Protein AF-A0A3P6RWG6-F1 (afdb_monomer_lite)

Organism: Cylicostephanus goldi (NCBI:txid71465)

Foldseek 3Di:
DPPVVVCLVCLVVVLVVLLVQLVDPDDLVSLLVSLVVLLVSCVVCVVCCQPPVLVSLLSLLLSLLQQLQDPDPSSVLSSLVSLLSNLVSCVVVPNPSVSSVVSNVVSVVVNVVCCVVVVPDRNVVSSCCSCVVRVSD

InterPro domains:
  IPR026791 Dedicator of cytokinesis [PTHR23317] (11-133)

Radius of gyration: 14.72 Å; chains: 1; bounding box: 43×28×37 Å

Structure (mmCIF, N/CA/C/O backbone):
data_AF-A0A3P6RWG6-F1
#
_entry.id   AF-A0A3P6RWG6-F1
#
loop_
_atom_site.group_PDB
_atom_site.id
_atom_site.type_symbol
_atom_site.label_atom_id
_atom_site.label_alt_id
_atom_site.label_comp_id
_atom_site.label_asym_id
_atom_site.label_entity_id
_atom_site.label_seq_id
_atom_site.pdbx_PDB_ins_code
_atom_site.Cartn_x
_atom_site.Cartn_y
_atom_site.Cartn_z
_atom_site.occupancy
_atom_site.B_iso_or_equiv
_atom_site.auth_seq_id
_atom_site.auth_comp_id
_atom_site.auth_asym_id
_atom_site.auth_atom_id
_atom_site.pdbx_PDB_model_num
ATOM 1 N N . MET A 1 1 ? -21.985 -9.972 22.369 1.00 43.78 1 MET A N 1
ATOM 2 C CA . MET A 1 1 ? -21.681 -10.796 21.178 1.00 43.78 1 MET A CA 1
ATOM 3 C C . MET A 1 1 ? -20.203 -11.173 21.248 1.00 43.78 1 MET A C 1
ATOM 5 O O . MET A 1 1 ? -19.394 -10.325 20.924 1.00 43.78 1 MET A O 1
ATOM 9 N N . PRO A 1 2 ? -19.822 -12.375 21.715 1.00 48.56 2 PRO A N 1
ATOM 10 C CA . PRO A 1 2 ? -18.417 -12.737 21.974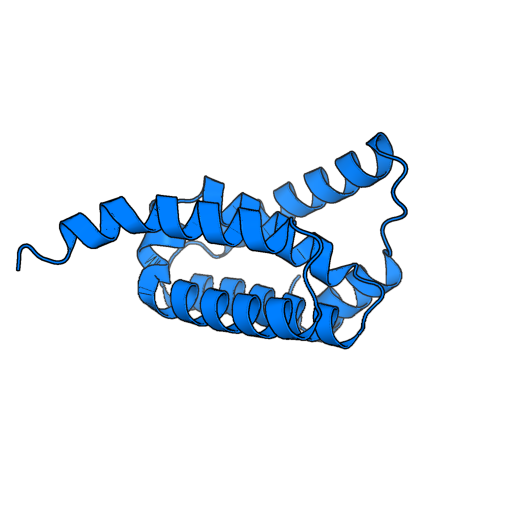 1.00 48.56 2 PRO A CA 1
ATOM 11 C C . PRO A 1 2 ? -17.598 -13.098 20.711 1.00 48.56 2 PRO A C 1
ATOM 13 O O . PRO A 1 2 ? -16.478 -13.580 20.808 1.00 48.56 2 PRO A O 1
ATOM 16 N N . GLY A 1 3 ? -18.143 -12.887 19.506 1.00 52.62 3 GLY A N 1
ATOM 17 C CA . GLY A 1 3 ? -17.461 -13.200 18.241 1.00 52.62 3 GLY A CA 1
ATOM 18 C C . GLY A 1 3 ? -16.522 -12.103 17.719 1.00 52.62 3 GLY A C 1
ATOM 19 O O . GLY A 1 3 ? -15.689 -12.378 16.860 1.00 52.62 3 GLY A O 1
ATOM 20 N N . SER A 1 4 ? -16.640 -10.869 18.218 1.00 55.22 4 SER A N 1
ATOM 21 C CA . SER A 1 4 ? -15.837 -9.716 17.780 1.00 55.22 4 SER A CA 1
ATOM 22 C C . SER A 1 4 ? -14.395 -9.748 18.299 1.00 55.22 4 SER A C 1
ATOM 24 O O . SER A 1 4 ? -13.482 -9.310 17.600 1.00 55.22 4 SER A O 1
ATOM 26 N N . ASP A 1 5 ? -14.168 -10.339 19.472 1.00 56.50 5 ASP A N 1
ATOM 27 C CA . ASP A 1 5 ? -12.883 -10.242 20.178 1.00 56.50 5 ASP A CA 1
ATOM 28 C C . ASP A 1 5 ? -11.822 -11.175 19.570 1.00 56.50 5 ASP A C 1
ATOM 30 O O . ASP A 1 5 ? -10.653 -10.815 19.429 1.00 56.50 5 ASP A O 1
ATOM 34 N N . HIS A 1 6 ? -12.238 -12.354 19.096 1.00 63.16 6 HIS A N 1
ATOM 35 C CA . HIS A 1 6 ? -11.352 -13.283 18.385 1.00 63.16 6 HIS A CA 1
ATOM 36 C C . HIS A 1 6 ? -10.897 -12.739 17.027 1.00 63.16 6 HIS A C 1
ATOM 38 O O . HIS A 1 6 ? -9.772 -12.993 16.596 1.00 63.16 6 HIS A O 1
ATOM 44 N N . LEU A 1 7 ? -11.762 -11.977 16.354 1.00 64.94 7 LEU A N 1
ATOM 45 C CA . LEU A 1 7 ? -11.453 -11.378 15.061 1.00 64.94 7 LEU A CA 1
ATOM 46 C C . LEU A 1 7 ? -10.434 -10.242 15.207 1.00 64.94 7 LEU A C 1
ATOM 48 O O . LEU A 1 7 ? -9.514 -10.155 14.396 1.00 64.94 7 LEU A O 1
ATOM 52 N N . HIS A 1 8 ? -10.541 -9.449 16.278 1.00 67.75 8 HIS A N 1
ATOM 53 C CA . HIS A 1 8 ? -9.530 -8.458 16.655 1.00 67.75 8 HIS A CA 1
ATOM 54 C C . HIS A 1 8 ? -8.159 -9.094 16.905 1.00 67.75 8 HIS A C 1
ATOM 56 O O . HIS A 1 8 ? -7.154 -8.553 16.462 1.00 67.75 8 HIS A O 1
ATOM 62 N N . PHE A 1 9 ? -8.104 -10.266 17.543 1.00 73.31 9 PHE A N 1
ATOM 63 C CA . PHE A 1 9 ? -6.837 -10.963 17.789 1.00 73.31 9 PHE A CA 1
ATOM 64 C C . PHE A 1 9 ? -6.229 -11.593 16.522 1.00 73.31 9 PHE A C 1
ATOM 66 O O . PHE A 1 9 ? -5.010 -11.678 16.378 1.00 73.31 9 PHE A O 1
ATOM 73 N N . ALA A 1 10 ? -7.067 -12.039 15.581 1.00 80.75 10 ALA A N 1
ATOM 74 C CA . ALA A 1 10 ? -6.610 -12.651 14.335 1.00 80.75 10 ALA A CA 1
ATOM 75 C C . ALA A 1 10 ? -6.179 -11.622 13.275 1.00 80.75 10 ALA A C 1
ATOM 77 O O . ALA A 1 10 ? -5.318 -11.920 12.444 1.00 80.75 10 ALA A O 1
ATOM 78 N N . LEU A 1 11 ? -6.748 -10.413 13.297 1.00 82.44 11 LEU A N 1
ATOM 79 C CA . LEU A 1 11 ? -6.512 -9.382 12.284 1.00 82.44 11 LEU A CA 1
ATOM 80 C C . LEU A 1 11 ? -5.022 -9.018 12.100 1.00 82.44 11 LEU A C 1
ATOM 82 O O . LEU A 1 11 ? -4.580 -9.000 10.950 1.00 82.44 11 LEU A O 1
ATOM 86 N N . PRO A 1 12 ? -4.205 -8.823 13.154 1.00 81.88 12 PRO A N 1
ATOM 87 C CA . PRO A 1 12 ? -2.784 -8.500 13.001 1.00 81.88 12 PRO A CA 1
ATOM 88 C C . PRO A 1 12 ? -1.987 -9.639 12.358 1.00 81.88 12 PRO A C 1
ATOM 90 O O . PRO A 1 12 ? -1.026 -9.404 11.624 1.00 81.88 12 PRO A O 1
ATOM 93 N N . MET A 1 13 ? -2.380 -10.895 12.602 1.00 86.75 13 MET A N 1
ATOM 94 C CA . MET A 1 13 ? -1.775 -12.049 11.930 1.00 86.75 13 MET A CA 1
ATOM 95 C C . MET A 1 13 ? -2.147 -12.076 10.447 1.00 86.75 13 MET A C 1
ATOM 97 O O . MET A 1 13 ? -1.275 -12.262 9.602 1.00 86.75 13 MET A O 1
ATOM 101 N N . VAL A 1 14 ? -3.418 -11.827 10.117 1.00 88.94 14 VAL A N 1
ATOM 102 C CA . VAL A 1 14 ? -3.885 -11.754 8.724 1.00 88.94 14 VAL A CA 1
ATOM 103 C C . VAL A 1 14 ? -3.189 -10.618 7.971 1.00 88.94 14 VAL A C 1
ATOM 105 O O . VAL A 1 14 ? -2.735 -10.823 6.846 1.00 88.94 14 VAL A O 1
ATOM 108 N N . LEU A 1 15 ? -3.042 -9.445 8.596 1.00 86.06 15 LEU A N 1
ATOM 109 C CA . LEU A 1 15 ? -2.308 -8.308 8.037 1.00 86.06 15 LEU A CA 1
ATOM 110 C C . LEU A 1 15 ? -0.845 -8.666 7.763 1.00 86.06 15 LEU A C 1
ATOM 112 O O . LEU A 1 15 ? -0.373 -8.433 6.652 1.00 86.06 15 LEU A O 1
ATOM 116 N N . ARG A 1 16 ? -0.151 -9.304 8.714 1.00 87.56 16 ARG A N 1
ATOM 117 C CA . ARG A 1 16 ? 1.237 -9.757 8.523 1.00 87.56 16 ARG A CA 1
ATOM 118 C C . ARG A 1 16 ? 1.378 -10.769 7.389 1.00 87.56 16 ARG A C 1
ATOM 120 O O . ARG A 1 16 ? 2.272 -10.630 6.558 1.00 87.56 16 ARG A O 1
ATOM 127 N N . VAL A 1 17 ? 0.479 -11.750 7.300 1.00 90.62 17 VAL A N 1
ATOM 128 C CA . VAL A 1 17 ? 0.470 -12.712 6.183 1.00 90.62 17 VAL A CA 1
ATOM 129 C C . VAL A 1 17 ? 0.239 -11.989 4.858 1.00 90.62 17 VAL A C 1
ATOM 131 O O . VAL A 1 17 ? 0.938 -12.249 3.882 1.00 90.62 17 VAL A O 1
ATOM 134 N N . MET A 1 18 ? -0.685 -11.030 4.820 1.00 89.44 18 MET A N 1
ATOM 135 C CA . MET A 1 18 ? -0.927 -10.209 3.637 1.00 89.44 18 MET A CA 1
ATOM 136 C C . MET A 1 18 ? 0.298 -9.377 3.240 1.00 89.44 18 MET A C 1
ATOM 138 O O . MET A 1 18 ? 0.607 -9.295 2.052 1.00 89.44 18 MET A O 1
ATOM 142 N N . MET A 1 19 ? 1.026 -8.809 4.206 1.00 88.62 19 MET A N 1
ATOM 143 C CA . MET A 1 19 ? 2.261 -8.061 3.942 1.00 88.62 19 MET A CA 1
ATOM 144 C C . MET A 1 19 ? 3.350 -8.971 3.392 1.00 88.62 19 MET A C 1
ATOM 146 O O . MET A 1 19 ? 4.020 -8.618 2.420 1.00 88.62 19 MET A O 1
ATOM 150 N N . HIS A 1 20 ? 3.462 -10.180 3.939 1.00 89.06 20 HIS A N 1
ATOM 151 C CA . HIS A 1 20 ? 4.373 -11.188 3.422 1.00 89.06 20 HIS A CA 1
ATOM 152 C C . HIS A 1 20 ? 4.034 -11.560 1.971 1.00 89.06 20 HIS A C 1
ATOM 154 O O . HIS A 1 20 ? 4.916 -11.562 1.116 1.00 89.06 20 HIS A O 1
ATOM 160 N N . MET A 1 21 ? 2.749 -11.767 1.655 1.00 88.19 21 MET A N 1
ATOM 161 C CA . MET A 1 21 ? 2.305 -12.030 0.281 1.00 88.19 21 MET A CA 1
ATOM 162 C C . MET A 1 21 ? 2.661 -10.889 -0.686 1.00 88.19 21 MET A C 1
ATOM 164 O O . MET A 1 21 ? 3.052 -11.173 -1.817 1.00 88.19 21 MET A O 1
ATOM 168 N N . PHE A 1 22 ? 2.573 -9.623 -0.254 1.00 86.19 22 PHE A N 1
ATOM 169 C CA . PHE A 1 22 ? 2.999 -8.464 -1.053 1.00 86.19 22 PHE A CA 1
ATOM 170 C C . PHE A 1 22 ? 4.513 -8.388 -1.278 1.00 86.19 22 PHE A C 1
ATOM 172 O O . PHE A 1 22 ? 4.930 -7.846 -2.304 1.00 86.19 22 PHE A O 1
ATOM 179 N N . ALA A 1 23 ? 5.314 -8.881 -0.331 1.00 84.44 23 ALA A N 1
ATOM 180 C CA . ALA A 1 23 ? 6.772 -8.872 -0.408 1.00 84.44 23 ALA A CA 1
ATOM 181 C C . ALA A 1 23 ? 7.332 -10.010 -1.281 1.00 84.44 23 ALA A C 1
ATOM 183 O O . ALA A 1 23 ? 8.448 -9.908 -1.791 1.00 84.44 23 ALA A O 1
ATOM 184 N N . CYS A 1 24 ? 6.573 -11.092 -1.468 1.00 86.81 24 CYS A N 1
ATOM 185 C CA . CYS A 1 24 ? 6.943 -12.188 -2.359 1.00 86.81 24 CYS A CA 1
ATOM 186 C C . CYS A 1 24 ? 6.887 -11.781 -3.843 1.00 86.81 24 CYS A C 1
ATOM 188 O O . CYS A 1 24 ? 6.088 -10.942 -4.258 1.00 86.81 24 CYS A O 1
ATOM 190 N N . ASN A 1 25 ? 7.681 -12.457 -4.680 1.00 82.75 25 ASN A N 1
ATOM 191 C CA . ASN A 1 25 ? 7.668 -12.261 -6.130 1.00 82.75 25 ASN A CA 1
ATOM 192 C C . ASN A 1 25 ? 6.467 -12.977 -6.782 1.00 82.75 25 ASN A C 1
ATOM 194 O O . ASN A 1 25 ? 6.594 -14.065 -7.340 1.00 82.75 25 ASN A O 1
ATOM 198 N N . GLN A 1 26 ? 5.288 -12.375 -6.643 1.00 86.44 26 GLN A N 1
ATOM 199 C CA . GLN A 1 26 ? 4.003 -12.912 -7.094 1.00 86.44 26 GLN A CA 1
ATOM 200 C C . GLN A 1 26 ? 3.731 -12.643 -8.583 1.00 86.44 26 GLN A C 1
ATOM 202 O O . GLN A 1 26 ? 4.258 -11.698 -9.176 1.00 86.44 26 GLN A O 1
ATOM 207 N N . SER A 1 27 ? 2.849 -13.446 -9.189 1.00 91.56 27 SER A N 1
ATOM 208 C CA . SER A 1 27 ? 2.317 -13.147 -10.524 1.00 91.56 27 SER A CA 1
ATOM 209 C C . SER A 1 27 ? 1.400 -11.917 -10.485 1.00 91.56 27 SER A C 1
ATOM 211 O O . SER A 1 27 ? 0.842 -11.572 -9.443 1.00 91.56 27 SER A O 1
ATOM 213 N N . VAL A 1 28 ? 1.190 -11.262 -11.632 1.00 87.88 28 VAL A N 1
ATOM 214 C CA . VAL A 1 28 ? 0.292 -10.091 -11.718 1.00 87.88 28 VAL A CA 1
ATOM 215 C C . VAL A 1 28 ? -1.135 -10.444 -11.283 1.00 87.88 28 VAL A C 1
ATOM 217 O O . VAL A 1 28 ? -1.751 -9.679 -10.551 1.00 87.88 28 VAL A O 1
ATOM 220 N N . GLN A 1 29 ? -1.625 -11.626 -11.661 1.00 90.00 29 GLN A N 1
ATOM 221 C CA . GLN A 1 29 ? -2.956 -12.119 -11.285 1.00 90.00 29 GLN A CA 1
ATOM 222 C C . GLN A 1 29 ? -3.067 -12.366 -9.774 1.00 90.00 29 GLN A C 1
ATOM 224 O O . GLN A 1 29 ? -4.056 -11.989 -9.150 1.00 90.00 29 GLN A O 1
ATOM 229 N N . ALA A 1 30 ? -2.035 -12.958 -9.162 1.00 89.88 30 ALA A N 1
ATOM 230 C CA . ALA A 1 30 ? -1.999 -13.140 -7.715 1.00 89.88 30 ALA A CA 1
ATOM 231 C C . ALA A 1 30 ? -1.974 -11.783 -6.995 1.00 89.88 30 ALA A C 1
ATOM 233 O O . ALA A 1 30 ? -2.747 -11.572 -6.063 1.00 89.88 30 ALA A O 1
ATOM 234 N N . LEU A 1 31 ? -1.158 -10.833 -7.470 1.00 91.19 31 LEU A N 1
ATOM 235 C CA . LEU A 1 31 ? -1.121 -9.472 -6.931 1.00 91.19 31 LEU A CA 1
ATOM 236 C C . LEU A 1 31 ? -2.476 -8.772 -7.038 1.00 91.19 31 LEU A C 1
ATOM 238 O O . LEU A 1 31 ? -2.884 -8.124 -6.080 1.00 91.19 31 LEU A O 1
ATOM 242 N N . GLU A 1 32 ? -3.203 -8.915 -8.147 1.00 91.06 32 GLU A N 1
ATOM 243 C CA . GLU A 1 32 ? -4.559 -8.369 -8.285 1.00 91.06 32 GLU A CA 1
ATOM 244 C C . GLU A 1 32 ? -5.501 -8.895 -7.195 1.00 91.06 32 GLU A C 1
ATOM 246 O O . GLU A 1 32 ? -6.164 -8.099 -6.523 1.00 91.06 32 GLU A O 1
ATOM 251 N N . CYS A 1 33 ? -5.505 -10.208 -6.951 1.00 92.56 33 CYS A N 1
ATOM 252 C CA . CYS A 1 33 ? -6.288 -10.818 -5.874 1.00 92.56 33 CYS A CA 1
ATOM 253 C C . CYS A 1 33 ? -5.863 -10.319 -4.484 1.00 92.56 33 CYS A C 1
ATOM 255 O O . CYS A 1 33 ? -6.720 -10.053 -3.633 1.00 92.56 33 CYS A O 1
ATOM 257 N N . ILE A 1 34 ? -4.556 -10.152 -4.255 1.00 93.75 34 ILE A N 1
ATOM 258 C CA . ILE A 1 34 ? -4.018 -9.630 -2.993 1.00 93.75 34 ILE A CA 1
ATOM 259 C C . ILE A 1 34 ? -4.450 -8.166 -2.802 1.00 93.75 34 ILE A C 1
ATOM 261 O O . ILE A 1 34 ? -4.937 -7.818 -1.729 1.00 93.75 34 ILE A O 1
ATOM 265 N N . PHE A 1 35 ? -4.379 -7.317 -3.834 1.00 92.88 35 PHE A N 1
ATOM 266 C CA . PHE A 1 35 ? -4.854 -5.928 -3.776 1.00 92.88 35 PHE A CA 1
ATOM 267 C C . PHE A 1 35 ? -6.358 -5.829 -3.508 1.00 92.88 35 PHE A C 1
ATOM 269 O O . PHE A 1 35 ? -6.792 -4.981 -2.728 1.00 92.88 35 PHE A O 1
ATOM 276 N N . VAL A 1 36 ? -7.173 -6.681 -4.136 1.00 92.62 36 VAL A N 1
ATOM 277 C CA . VAL A 1 36 ? -8.621 -6.727 -3.878 1.00 92.62 36 VAL A CA 1
ATOM 278 C C . VAL A 1 36 ? -8.892 -7.123 -2.429 1.00 92.62 36 VAL A C 1
ATOM 280 O O . VAL A 1 36 ? -9.618 -6.413 -1.734 1.00 92.62 36 VAL A O 1
ATOM 283 N N . SER A 1 37 ? -8.266 -8.203 -1.956 1.00 92.50 37 SER A N 1
ATOM 284 C CA . SER A 1 37 ? -8.392 -8.672 -0.570 1.00 92.50 37 SER A CA 1
ATOM 285 C C . SER A 1 37 ? -7.962 -7.599 0.430 1.00 92.50 37 SER A C 1
ATOM 287 O O . SER A 1 37 ? -8.679 -7.324 1.391 1.00 92.50 37 SER A O 1
ATOM 289 N N . GLN A 1 38 ? -6.846 -6.924 0.152 1.00 93.81 38 GLN A N 1
ATOM 290 C CA . GLN A 1 38 ? -6.324 -5.831 0.963 1.00 93.81 38 GLN A CA 1
ATOM 291 C C . GLN A 1 38 ? -7.317 -4.677 1.080 1.00 93.81 38 GLN A C 1
ATOM 293 O O . GLN A 1 38 ? -7.588 -4.219 2.188 1.00 93.81 38 GLN A O 1
ATOM 298 N N . ARG A 1 39 ? -7.900 -4.217 -0.031 1.00 93.00 39 ARG A N 1
ATOM 299 C CA . ARG A 1 39 ? -8.885 -3.123 -0.010 1.00 93.00 39 ARG A CA 1
ATOM 300 C C . ARG A 1 39 ? -10.149 -3.494 0.752 1.00 93.00 39 ARG A C 1
ATOM 302 O O . ARG A 1 39 ? -10.690 -2.657 1.469 1.00 93.00 39 ARG A O 1
ATOM 309 N N . THR A 1 40 ? -10.617 -4.731 0.603 1.00 91.31 40 THR A N 1
ATOM 310 C CA . THR A 1 40 ? -11.775 -5.239 1.349 1.00 91.31 40 THR A CA 1
ATOM 311 C C . THR A 1 40 ? -11.491 -5.278 2.847 1.00 91.31 40 THR A C 1
ATOM 313 O O . THR A 1 40 ? -12.343 -4.884 3.639 1.00 91.31 40 THR A O 1
ATOM 316 N N . LEU A 1 41 ? -10.289 -5.705 3.239 1.00 88.31 41 LEU A N 1
ATOM 317 C CA . LEU A 1 41 ? -9.877 -5.767 4.637 1.00 88.31 41 LEU A CA 1
ATOM 318 C C . LEU A 1 41 ? -9.758 -4.363 5.246 1.00 88.31 41 LEU A C 1
ATOM 320 O O . LEU A 1 41 ? -10.309 -4.135 6.319 1.00 88.31 41 LEU A O 1
ATOM 324 N N . VAL A 1 42 ? -9.148 -3.407 4.533 1.00 87.69 42 VAL A N 1
ATOM 325 C CA . VAL A 1 42 ? -9.075 -2.006 4.985 1.00 87.69 42 VAL A CA 1
ATOM 326 C C . VAL A 1 42 ? -10.459 -1.406 5.184 1.00 87.69 42 VAL A C 1
ATOM 328 O O . VAL A 1 42 ? -10.697 -0.829 6.230 1.00 87.69 42 VAL A O 1
ATOM 331 N N . LYS A 1 43 ? -11.391 -1.592 4.246 1.00 87.12 43 LYS A N 1
ATOM 332 C CA . LYS A 1 43 ? -12.767 -1.086 4.395 1.00 87.12 43 LYS A CA 1
ATOM 333 C C . LYS A 1 43 ? -13.525 -1.707 5.566 1.00 87.12 43 LYS A C 1
ATOM 335 O O . LYS A 1 43 ? -14.385 -1.072 6.156 1.00 87.12 43 LYS A O 1
ATOM 340 N N . LYS A 1 44 ? -13.276 -2.987 5.851 1.00 85.81 44 LYS A N 1
ATOM 341 C CA . LYS A 1 44 ? -14.027 -3.729 6.872 1.00 85.81 44 LYS A CA 1
ATOM 342 C C . LYS A 1 44 ? -13.492 -3.499 8.286 1.00 85.81 44 LYS A C 1
ATOM 344 O O . LYS A 1 44 ? -14.247 -3.650 9.240 1.00 85.81 44 LYS A O 1
ATOM 349 N N . PHE A 1 45 ? -12.208 -3.172 8.415 1.00 84.25 45 PHE A N 1
ATOM 350 C CA . PHE A 1 45 ? -11.511 -3.048 9.698 1.00 84.25 45 PHE A CA 1
ATOM 351 C C . PHE A 1 45 ? -10.683 -1.763 9.789 1.00 84.25 45 PHE A C 1
ATOM 353 O O . PHE A 1 45 ? -9.640 -1.741 10.443 1.00 84.25 45 PHE A O 1
ATOM 360 N N . SER A 1 46 ? -11.119 -0.702 9.114 1.00 81.19 46 SER A N 1
ATOM 361 C CA . SER A 1 46 ? -10.426 0.587 9.050 1.00 81.19 46 SER A CA 1
ATOM 362 C C . SER A 1 46 ? -10.164 1.164 10.439 1.00 81.19 46 SER A C 1
ATOM 364 O O . SER A 1 46 ? -9.039 1.575 10.705 1.00 81.19 46 SER A O 1
ATOM 366 N N . ASP A 1 47 ? -11.139 1.102 11.350 1.00 78.81 47 ASP A N 1
ATOM 367 C CA . ASP A 1 47 ? -10.973 1.561 12.738 1.00 78.81 47 ASP A CA 1
ATOM 368 C C . ASP A 1 47 ? -9.806 0.847 13.430 1.00 78.81 47 ASP A C 1
ATOM 370 O O . ASP A 1 47 ? -8.909 1.472 13.990 1.00 78.81 47 ASP A O 1
ATOM 374 N N . VAL A 1 48 ? -9.751 -0.480 13.307 1.00 79.75 48 VAL A N 1
ATOM 375 C CA . VAL A 1 48 ? -8.708 -1.303 13.933 1.00 79.75 48 VAL A CA 1
ATOM 376 C C . VAL A 1 48 ? -7.339 -1.029 13.308 1.00 79.75 48 VAL A C 1
ATOM 378 O O . VAL A 1 48 ? -6.353 -0.859 14.022 1.00 79.75 48 VAL A O 1
ATOM 381 N N . ILE A 1 49 ? -7.274 -0.936 11.978 1.00 79.94 49 ILE A N 1
ATOM 382 C CA . ILE A 1 49 ? -6.025 -0.683 11.247 1.00 79.94 49 ILE A CA 1
ATOM 383 C C . ILE A 1 49 ? -5.443 0.688 11.596 1.00 79.94 49 ILE A C 1
ATOM 385 O O . ILE A 1 49 ? -4.231 0.815 11.763 1.00 79.94 49 ILE A O 1
ATOM 389 N N . PHE A 1 50 ? -6.285 1.717 11.697 1.00 78.56 50 PHE A N 1
ATOM 390 C CA . PHE A 1 50 ? -5.816 3.082 11.913 1.00 78.56 50 PHE A CA 1
ATOM 391 C C . PHE A 1 50 ? -5.604 3.437 13.386 1.00 78.56 50 PHE A C 1
ATOM 393 O O . PHE A 1 50 ? -4.745 4.273 13.677 1.00 78.56 50 PHE A O 1
ATOM 400 N N . GLU A 1 51 ? -6.357 2.836 14.309 1.00 75.44 51 GLU A N 1
ATOM 401 C CA . GLU A 1 51 ? -6.264 3.162 15.736 1.00 75.44 51 GLU A CA 1
ATOM 402 C C . GLU A 1 51 ? -5.411 2.182 16.540 1.00 75.44 51 GLU A C 1
ATOM 404 O O . GLU A 1 51 ? -4.718 2.612 17.461 1.00 75.44 51 GLU A O 1
ATOM 409 N N . GLN A 1 52 ? -5.439 0.890 16.203 1.00 75.81 52 GLN A N 1
ATOM 410 C CA . GLN A 1 52 ? -4.816 -0.166 17.013 1.00 75.81 52 GLN A CA 1
ATOM 411 C C . GLN A 1 52 ? -3.545 -0.731 16.366 1.00 75.81 52 GLN A C 1
ATOM 413 O O . GLN A 1 52 ? -2.616 -1.110 17.070 1.00 75.81 52 GLN A O 1
ATOM 418 N N . GLU A 1 53 ? -3.455 -0.722 15.034 1.00 80.06 53 GLU A N 1
ATOM 419 C CA . GLU A 1 53 ? -2.386 -1.390 14.274 1.00 80.06 53 GLU A CA 1
ATOM 420 C C . GLU A 1 53 ? -1.550 -0.405 13.431 1.00 80.06 53 GLU A C 1
ATOM 422 O O . GLU A 1 53 ? -1.288 -0.610 12.242 1.00 80.06 53 GLU A O 1
ATOM 427 N N . ALA A 1 54 ? -1.098 0.689 14.054 1.00 78.38 54 ALA A N 1
ATOM 428 C CA . ALA A 1 54 ? -0.374 1.766 13.369 1.00 78.38 54 ALA A CA 1
ATOM 429 C C . ALA A 1 54 ? 0.936 1.312 12.689 1.00 78.38 54 ALA A C 1
ATOM 431 O O . ALA A 1 54 ? 1.272 1.815 11.616 1.00 78.38 54 ALA A O 1
ATOM 432 N N . GLU A 1 55 ? 1.658 0.358 13.285 1.00 83.31 55 GLU A N 1
ATOM 433 C CA . GLU A 1 55 ? 2.878 -0.228 12.708 1.00 83.31 55 GLU A CA 1
ATOM 434 C C . GLU A 1 55 ? 2.569 -0.973 11.402 1.00 83.31 55 GLU A C 1
ATOM 436 O O . GLU A 1 55 ? 3.197 -0.729 10.369 1.00 83.31 55 GLU A O 1
ATOM 441 N N . GLN A 1 56 ? 1.505 -1.778 11.408 1.00 84.56 56 GLN A N 1
ATOM 442 C CA . GLN A 1 56 ? 1.082 -2.578 10.256 1.00 84.56 56 GLN A CA 1
ATOM 443 C C . GLN A 1 56 ? 0.524 -1.682 9.151 1.00 84.56 56 GLN A C 1
ATOM 445 O O . GLN A 1 56 ? 0.706 -1.961 7.965 1.00 84.56 56 GLN A O 1
ATOM 450 N N . CYS A 1 57 ? -0.111 -0.564 9.517 1.00 86.50 57 CYS A N 1
ATOM 451 C CA . CYS A 1 57 ? -0.481 0.475 8.563 1.00 86.50 57 CYS A CA 1
ATOM 452 C C . CYS A 1 57 ? 0.760 1.095 7.890 1.00 86.50 57 CYS A C 1
ATOM 454 O O . CYS A 1 57 ? 0.740 1.335 6.681 1.00 86.50 57 CYS A O 1
ATOM 456 N N . GLY A 1 58 ? 1.839 1.341 8.639 1.00 86.00 58 GLY A N 1
ATOM 457 C CA . GLY A 1 58 ? 3.111 1.833 8.100 1.00 86.00 58 GLY A CA 1
ATOM 458 C C . GLY A 1 58 ? 3.768 0.846 7.134 1.00 86.00 58 GLY A C 1
ATOM 459 O O . GLY A 1 58 ? 4.158 1.220 6.021 1.00 86.00 58 GLY A O 1
ATOM 460 N N . GLU A 1 59 ? 3.823 -0.432 7.509 1.00 87.81 59 GLU A N 1
ATOM 461 C CA . GLU A 1 59 ? 4.352 -1.494 6.649 1.00 87.81 59 GLU A CA 1
ATOM 462 C C . GLU A 1 59 ? 3.512 -1.664 5.372 1.00 87.81 59 GLU A C 1
ATOM 464 O O . GLU A 1 59 ? 4.058 -1.745 4.268 1.00 87.81 59 GLU A O 1
ATOM 469 N N . LEU A 1 60 ? 2.182 -1.605 5.485 1.00 88.44 60 LEU A N 1
ATOM 470 C CA . LEU A 1 60 ? 1.275 -1.606 4.338 1.00 88.44 60 LEU A CA 1
ATOM 471 C C . LEU A 1 60 ? 1.535 -0.421 3.406 1.00 88.44 60 LEU A C 1
ATOM 473 O O . LEU A 1 60 ? 1.667 -0.615 2.196 1.00 88.44 60 LEU A O 1
ATOM 477 N N . CYS A 1 61 ? 1.666 0.794 3.941 1.00 90.19 61 CYS A N 1
ATOM 478 C CA . CYS A 1 61 ? 2.031 1.967 3.148 1.00 90.19 61 CYS A CA 1
ATOM 479 C C . CYS A 1 61 ? 3.369 1.765 2.423 1.00 90.19 61 CYS A C 1
ATOM 481 O O . CYS A 1 61 ? 3.480 2.094 1.242 1.00 90.19 61 CYS A O 1
ATOM 483 N N . LEU A 1 62 ? 4.366 1.172 3.087 1.00 87.56 62 LEU A N 1
ATOM 484 C CA . LEU A 1 62 ? 5.668 0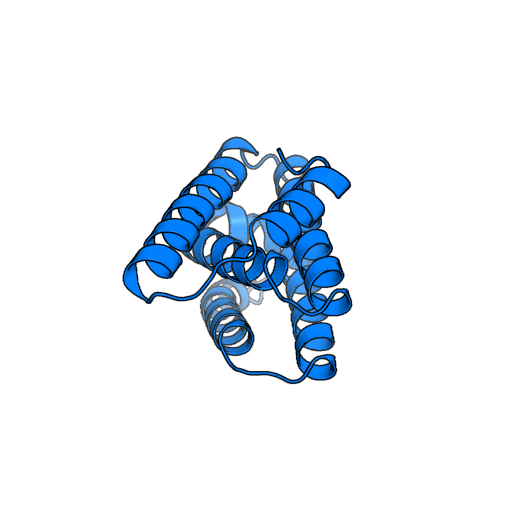.875 2.488 1.00 87.56 62 LEU A CA 1
ATOM 485 C C . LEU A 1 62 ? 5.542 -0.105 1.315 1.00 87.56 62 LEU A C 1
ATOM 487 O O . LEU A 1 62 ? 6.066 0.167 0.233 1.00 87.56 62 LEU A O 1
ATOM 491 N N . GLN 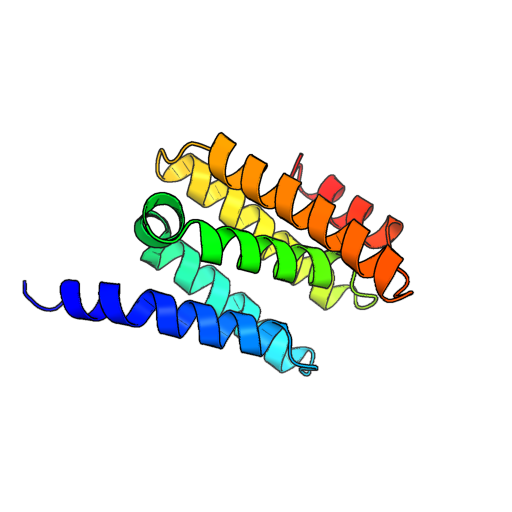A 1 63 ? 4.820 -1.212 1.493 1.00 89.88 63 GLN A N 1
ATOM 492 C CA . GLN A 1 63 ? 4.604 -2.197 0.429 1.00 89.88 63 GLN A CA 1
ATOM 493 C C . GLN A 1 63 ? 3.834 -1.594 -0.754 1.00 89.88 63 GLN A C 1
ATOM 495 O O . GLN A 1 63 ? 4.215 -1.783 -1.910 1.00 89.88 63 GLN A O 1
ATOM 500 N N . LEU A 1 64 ? 2.793 -0.799 -0.495 1.00 90.44 64 LEU A N 1
ATOM 501 C CA . LEU A 1 64 ? 2.043 -0.121 -1.553 1.00 90.44 64 LEU A CA 1
ATOM 502 C C . LEU A 1 64 ? 2.913 0.878 -2.326 1.00 90.44 64 LEU A C 1
ATOM 504 O O . LEU A 1 64 ? 2.855 0.907 -3.555 1.00 90.44 64 LEU A O 1
ATOM 508 N N . LEU A 1 65 ? 3.761 1.655 -1.645 1.00 87.88 65 LEU A N 1
ATOM 509 C CA . LEU A 1 65 ? 4.696 2.576 -2.299 1.00 87.88 65 LEU A CA 1
ATOM 510 C C . LEU A 1 65 ? 5.732 1.832 -3.159 1.00 87.88 65 LEU A C 1
ATOM 512 O O . LEU A 1 65 ? 6.014 2.273 -4.276 1.00 87.88 65 LEU A O 1
ATOM 516 N N . ARG A 1 66 ? 6.236 0.673 -2.705 1.00 88.12 66 ARG A N 1
ATOM 517 C CA . ARG A 1 66 ? 7.092 -0.210 -3.524 1.00 88.12 66 ARG A CA 1
ATOM 518 C C . ARG A 1 66 ? 6.384 -0.618 -4.815 1.00 88.12 66 ARG A C 1
ATOM 520 O O . ARG A 1 66 ? 6.949 -0.476 -5.899 1.00 88.12 66 ARG A O 1
ATOM 527 N N . HIS A 1 67 ? 5.127 -1.050 -4.722 1.00 88.75 67 HIS A N 1
ATOM 528 C CA . HIS A 1 67 ? 4.333 -1.447 -5.890 1.00 88.75 67 HIS A CA 1
ATOM 529 C C . HIS A 1 67 ? 3.951 -0.263 -6.798 1.00 88.75 67 HIS A C 1
ATOM 531 O O . HIS A 1 67 ? 3.885 -0.426 -8.017 1.00 88.75 67 HIS A O 1
ATOM 537 N N . CYS A 1 68 ? 3.805 0.953 -6.259 1.00 87.06 68 CYS A N 1
ATOM 538 C CA . CYS A 1 68 ? 3.661 2.186 -7.049 1.00 87.06 68 CYS A CA 1
ATOM 539 C C . CYS A 1 68 ? 4.913 2.518 -7.885 1.00 87.06 68 CYS A C 1
ATOM 541 O O . CYS A 1 68 ? 4.799 3.160 -8.931 1.00 87.06 68 CYS A O 1
ATOM 543 N N . ALA A 1 69 ? 6.095 2.061 -7.466 1.00 84.88 69 ALA A N 1
ATOM 544 C CA . ALA A 1 69 ? 7.340 2.178 -8.226 1.00 84.88 69 ALA A CA 1
ATOM 545 C C . ALA A 1 69 ? 7.578 0.998 -9.199 1.00 84.88 69 ALA A C 1
ATOM 547 O O . ALA A 1 69 ? 8.598 0.965 -9.889 1.00 84.88 69 ALA A O 1
ATOM 548 N N . SER A 1 70 ? 6.647 0.039 -9.299 1.00 85.31 70 SER A N 1
ATOM 549 C CA . SER A 1 70 ? 6.779 -1.118 -10.194 1.00 85.31 70 SER A CA 1
ATOM 550 C C . SER A 1 70 ? 6.872 -0.711 -11.668 1.00 85.31 70 SER A C 1
ATOM 552 O O . SER A 1 70 ? 6.204 0.215 -12.138 1.00 85.31 70 SER A O 1
ATOM 554 N N . ARG A 1 71 ? 7.649 -1.460 -12.458 1.00 82.00 71 ARG A N 1
ATOM 555 C CA . ARG A 1 71 ? 7.736 -1.267 -13.918 1.00 82.00 71 ARG A CA 1
ATOM 556 C C . ARG A 1 71 ? 6.420 -1.607 -14.626 1.00 82.00 71 ARG A C 1
ATOM 558 O O . ARG A 1 71 ? 6.143 -1.054 -15.689 1.00 82.00 71 ARG A O 1
ATOM 565 N N . LEU A 1 72 ? 5.571 -2.431 -14.010 1.00 85.69 72 LEU A N 1
ATOM 566 C CA . LEU A 1 72 ? 4.302 -2.887 -14.573 1.00 85.69 72 LEU A CA 1
ATOM 567 C C . LEU A 1 72 ? 3.173 -1.864 -14.333 1.00 85.69 72 LEU A C 1
ATOM 569 O O . LEU A 1 72 ? 2.798 -1.634 -13.181 1.00 85.69 72 LEU A O 1
ATOM 573 N N . PRO A 1 73 ? 2.579 -1.265 -15.386 1.00 84.88 73 PRO A N 1
ATOM 574 C CA . PRO A 1 73 ? 1.519 -0.264 -15.232 1.00 84.88 73 PRO A CA 1
ATOM 575 C C . PRO A 1 73 ? 0.274 -0.768 -14.496 1.00 84.88 73 PRO A C 1
ATOM 577 O O . PRO A 1 73 ? -0.293 -0.028 -13.692 1.00 84.88 73 PRO A O 1
ATOM 580 N N . ALA A 1 74 ? -0.120 -2.024 -14.731 1.00 85.94 74 ALA A N 1
ATOM 581 C CA . ALA A 1 74 ? -1.266 -2.645 -14.067 1.00 85.94 74 ALA A CA 1
ATOM 582 C C . ALA A 1 74 ? -1.079 -2.690 -12.540 1.00 85.94 74 ALA A C 1
ATOM 584 O O . ALA A 1 74 ? -1.947 -2.235 -11.795 1.00 85.94 74 ALA A O 1
ATOM 585 N N . VAL A 1 75 ? 0.102 -3.124 -12.082 1.00 89.06 75 VAL A N 1
ATOM 586 C CA . VAL A 1 75 ? 0.461 -3.180 -10.654 1.00 89.06 75 VAL A CA 1
ATOM 587 C C . VAL A 1 75 ? 0.459 -1.784 -10.034 1.00 89.06 75 VAL A C 1
ATOM 589 O O . VAL A 1 75 ? -0.152 -1.584 -8.986 1.00 89.06 75 VAL A O 1
ATOM 592 N N . ARG A 1 76 ? 1.051 -0.786 -10.708 1.00 90.12 76 ARG A N 1
ATOM 593 C CA . ARG A 1 76 ? 1.046 0.605 -10.217 1.00 90.12 76 ARG A CA 1
ATOM 594 C C . ARG A 1 76 ? -0.365 1.155 -10.034 1.00 90.12 76 ARG A C 1
ATOM 596 O O . ARG A 1 76 ? -0.649 1.818 -9.038 1.00 90.12 76 ARG A O 1
ATOM 603 N N . SER A 1 77 ? -1.254 0.888 -10.991 1.00 88.12 77 SER A N 1
ATOM 604 C CA . SER A 1 77 ? -2.641 1.352 -10.922 1.00 88.12 77 SER A CA 1
ATOM 605 C C . SER A 1 77 ? -3.391 0.720 -9.746 1.00 88.12 77 SER A C 1
ATOM 607 O O . SER A 1 77 ? -4.114 1.420 -9.034 1.00 88.12 77 SER A O 1
ATOM 609 N N . GLN A 1 78 ? -3.182 -0.571 -9.485 1.00 91.25 78 GLN A N 1
ATOM 610 C CA . GLN A 1 78 ? -3.782 -1.249 -8.333 1.00 91.25 78 GLN A CA 1
ATOM 611 C C . GLN A 1 78 ? -3.224 -0.723 -7.003 1.00 91.25 78 GLN A C 1
ATOM 613 O O . GLN A 1 78 ? -4.001 -0.403 -6.102 1.00 91.25 78 GLN A O 1
ATOM 618 N N . ALA A 1 79 ? -1.905 -0.541 -6.906 1.00 90.25 79 ALA A N 1
ATOM 619 C CA . ALA A 1 79 ? -1.247 -0.029 -5.706 1.00 90.25 79 ALA A CA 1
ATOM 620 C C . ALA A 1 79 ? -1.698 1.392 -5.349 1.00 90.25 79 ALA A C 1
ATOM 622 O O . ALA A 1 79 ? -2.087 1.659 -4.213 1.00 90.25 79 ALA A O 1
ATOM 623 N N . ALA A 1 80 ? -1.743 2.294 -6.333 1.00 87.19 80 ALA A N 1
ATOM 624 C CA . ALA A 1 80 ? -2.207 3.657 -6.106 1.00 87.19 80 ALA A CA 1
ATOM 625 C C . ALA A 1 80 ? -3.712 3.720 -5.778 1.00 87.19 80 ALA A C 1
ATOM 627 O O . ALA A 1 80 ? -4.138 4.618 -5.054 1.00 87.19 80 ALA A O 1
ATOM 628 N N . ALA A 1 81 ? -4.523 2.767 -6.259 1.00 89.31 81 ALA A N 1
ATOM 629 C CA . ALA A 1 81 ? -5.931 2.660 -5.863 1.00 89.31 81 ALA A CA 1
ATOM 630 C C . ALA A 1 81 ? -6.071 2.266 -4.390 1.00 89.31 81 ALA A C 1
ATOM 632 O O . ALA A 1 81 ? -6.883 2.844 -3.670 1.00 89.31 81 ALA A O 1
ATOM 633 N N . SER A 1 82 ? -5.254 1.315 -3.938 1.00 91.75 82 SER A N 1
ATOM 634 C CA . SER A 1 82 ? -5.186 0.907 -2.537 1.00 91.75 82 SER A CA 1
ATOM 635 C C . SER A 1 82 ? -4.675 2.024 -1.621 1.00 91.75 82 SER A C 1
ATOM 637 O O . SER A 1 82 ? -5.248 2.226 -0.554 1.00 91.75 82 SER A O 1
ATOM 639 N N . LEU A 1 83 ? -3.663 2.792 -2.048 1.00 88.19 83 LEU A N 1
ATOM 640 C CA . LEU A 1 83 ? -3.154 3.944 -1.289 1.00 88.19 83 LEU A CA 1
ATOM 641 C C . LEU A 1 83 ? -4.220 5.044 -1.148 1.00 88.19 83 LEU A C 1
ATOM 643 O O . LEU A 1 83 ? -4.407 5.603 -0.072 1.00 88.19 83 LEU A O 1
ATOM 647 N N . TYR A 1 84 ? -4.958 5.317 -2.227 1.00 87.88 84 TYR A N 1
ATOM 648 C CA . TYR A 1 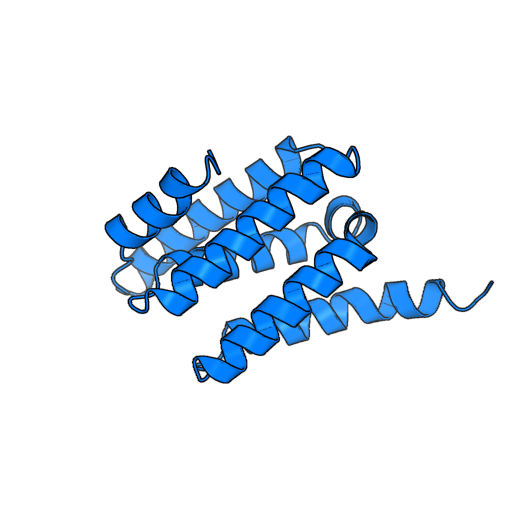84 ? -6.063 6.277 -2.212 1.00 87.88 84 TYR A CA 1
ATOM 649 C C . TYR A 1 84 ? -7.196 5.846 -1.295 1.00 87.88 84 TYR A C 1
ATOM 651 O O . TYR A 1 84 ? -7.707 6.658 -0.531 1.00 87.88 84 TYR A O 1
ATOM 659 N N . LEU A 1 85 ? -7.555 4.563 -1.329 1.00 88.69 85 LEU A N 1
ATOM 660 C CA . LEU A 1 85 ? -8.542 4.014 -0.414 1.00 88.69 85 LEU A CA 1
ATOM 661 C C . LEU A 1 85 ? -8.089 4.183 1.038 1.00 88.69 85 LEU A C 1
ATOM 663 O O . LEU A 1 85 ? -8.868 4.686 1.830 1.00 88.69 85 LEU A O 1
ATOM 667 N N . LEU A 1 86 ? -6.833 3.873 1.381 1.00 86.12 86 LEU A N 1
ATOM 668 C CA . LEU A 1 86 ? -6.315 4.112 2.736 1.00 86.12 86 LEU A CA 1
ATOM 669 C C . LEU A 1 86 ? -6.474 5.572 3.171 1.00 86.12 86 LEU A C 1
ATOM 671 O O . LEU A 1 86 ? -6.959 5.828 4.268 1.00 86.12 86 LEU A O 1
ATOM 675 N N . MET A 1 87 ? -6.115 6.528 2.311 1.00 84.44 87 MET A N 1
ATOM 676 C CA . MET A 1 87 ? -6.282 7.949 2.626 1.00 84.44 87 MET A CA 1
ATOM 677 C C . MET A 1 87 ? -7.755 8.339 2.784 1.00 84.44 87 MET A C 1
ATOM 679 O O . MET A 1 87 ? -8.088 9.085 3.703 1.00 84.44 87 MET A O 1
ATOM 683 N N . ARG A 1 88 ? -8.643 7.816 1.935 1.00 84.56 88 ARG A N 1
ATOM 684 C CA . ARG A 1 88 ? -10.078 8.106 1.996 1.00 84.56 88 ARG A CA 1
ATOM 685 C C . ARG A 1 88 ? -10.731 7.537 3.255 1.00 84.56 88 ARG A C 1
ATOM 687 O O . ARG A 1 88 ? -11.378 8.282 3.977 1.00 84.56 88 ARG A O 1
ATOM 694 N N . GLU A 1 89 ? -10.510 6.259 3.550 1.00 81.56 89 GLU A N 1
ATOM 695 C CA . GLU A 1 89 ? -11.061 5.616 4.752 1.00 81.56 89 GLU A CA 1
ATOM 696 C C . GLU A 1 89 ? -10.474 6.252 6.026 1.00 81.56 89 GLU A C 1
ATOM 698 O O . GLU A 1 89 ? -11.169 6.402 7.023 1.00 81.56 89 GLU A O 1
ATOM 703 N N . SER A 1 90 ? -9.216 6.721 5.990 1.00 78.62 90 SER A N 1
ATOM 704 C CA . SER A 1 90 ? -8.635 7.459 7.120 1.00 78.62 90 SER A CA 1
ATOM 705 C C . SER A 1 90 ? -9.321 8.798 7.389 1.00 78.62 90 SER A C 1
ATOM 707 O O . SER A 1 90 ? -9.380 9.221 8.535 1.00 78.62 90 SER A O 1
ATOM 709 N N . PHE A 1 91 ? -9.847 9.454 6.351 1.00 77.00 91 PHE A N 1
ATOM 710 C CA . PHE A 1 91 ? -10.608 10.693 6.485 1.00 77.00 91 PHE A CA 1
ATOM 711 C C . PHE A 1 91 ? -12.035 10.427 6.980 1.00 77.00 91 PHE A C 1
ATOM 713 O O . PHE A 1 91 ? -12.520 11.136 7.857 1.00 77.00 91 PHE A O 1
ATOM 720 N N . GLU A 1 92 ? -12.692 9.401 6.432 1.00 74.31 92 GLU A N 1
ATOM 721 C CA . GLU A 1 92 ? -14.079 9.041 6.759 1.00 74.31 92 GLU A CA 1
ATOM 722 C C . GLU A 1 92 ? -14.228 8.515 8.196 1.00 74.31 92 GLU A C 1
ATOM 724 O O . GLU A 1 92 ? -15.200 8.854 8.867 1.00 74.31 92 GLU A O 1
ATOM 729 N N . ASN A 1 93 ? -13.243 7.774 8.713 1.00 65.56 93 ASN A N 1
ATOM 730 C CA . ASN A 1 93 ? -13.313 7.182 10.053 1.00 65.56 93 ASN A CA 1
ATOM 731 C C . ASN A 1 93 ? -12.952 8.148 11.195 1.00 65.56 93 ASN A C 1
ATOM 733 O O . ASN A 1 93 ? -12.834 7.727 12.341 1.00 65.56 93 ASN A O 1
ATOM 737 N N . GLY A 1 94 ? -12.721 9.438 10.922 1.00 57.91 94 GLY A N 1
ATOM 738 C CA . GLY A 1 94 ? -12.379 10.430 11.955 1.00 57.91 94 GLY A CA 1
ATOM 739 C C . GLY A 1 94 ? -10.998 10.237 12.605 1.00 57.91 94 GLY A C 1
ATOM 740 O O . GLY A 1 94 ? -10.555 11.073 13.395 1.00 57.91 94 GLY A O 1
ATOM 741 N N . SER A 1 95 ? -10.280 9.174 12.230 1.00 58.78 95 SER A N 1
ATOM 742 C CA . SER A 1 95 ? -8.845 9.017 12.435 1.00 58.78 95 SER A CA 1
ATOM 743 C C . SER A 1 95 ? -8.118 10.232 11.859 1.00 58.78 95 SER A C 1
ATOM 745 O O . SER A 1 95 ? -8.465 10.749 10.797 1.00 58.78 95 SER A O 1
ATOM 747 N N . SER A 1 96 ? -7.098 10.741 12.554 1.00 63.50 96 SER A N 1
ATOM 748 C CA . SER A 1 96 ? -6.361 11.874 12.012 1.00 63.50 96 SER A CA 1
ATOM 749 C C . SER A 1 96 ? -5.689 11.446 10.704 1.00 63.50 96 SER A C 1
ATOM 751 O O . SER A 1 96 ? -4.722 10.691 10.696 1.00 63.50 96 SER A O 1
ATOM 753 N N . LEU A 1 97 ? -6.170 11.972 9.576 1.00 67.25 97 LEU A N 1
ATOM 754 C CA . LEU A 1 97 ? -5.508 11.902 8.267 1.00 67.25 97 LEU A CA 1
ATOM 755 C C . LEU A 1 97 ? -4.012 12.268 8.374 1.00 67.25 97 LEU A C 1
ATOM 757 O O . LEU A 1 97 ? -3.182 11.779 7.610 1.00 67.25 97 LEU A O 1
ATOM 761 N N . ALA A 1 98 ? -3.654 13.065 9.386 1.00 69.00 98 ALA A N 1
ATOM 762 C CA . ALA A 1 98 ? -2.288 13.316 9.825 1.00 69.00 98 ALA A CA 1
ATOM 763 C C . ALA A 1 98 ? -1.486 12.040 10.165 1.00 69.00 98 ALA A C 1
ATOM 765 O O . ALA A 1 98 ? -0.344 11.936 9.728 1.00 69.00 98 ALA A O 1
ATOM 766 N N . ARG A 1 99 ? -2.051 11.055 10.881 1.00 72.00 99 ARG A N 1
ATOM 767 C CA . ARG A 1 99 ? -1.394 9.771 11.197 1.00 72.00 99 ARG A CA 1
ATOM 768 C C . ARG A 1 99 ? -1.106 8.954 9.944 1.00 72.00 99 ARG A C 1
ATOM 770 O O . ARG A 1 99 ? 0.023 8.508 9.768 1.00 72.00 99 ARG A O 1
ATOM 777 N N . VAL A 1 100 ? -2.077 8.806 9.042 1.00 74.81 100 VAL A N 1
ATOM 778 C CA . VAL A 1 100 ? -1.858 8.056 7.791 1.00 74.81 100 VAL A CA 1
ATOM 779 C C . VAL A 1 100 ? -0.882 8.790 6.875 1.00 74.81 100 VAL A C 1
ATOM 781 O O . VAL A 1 100 ? 0.031 8.166 6.341 1.00 74.81 100 VAL A O 1
ATOM 784 N N . LYS A 1 101 ? -0.974 10.121 6.764 1.00 76.19 101 LYS A N 1
ATOM 785 C CA . LYS A 1 101 ? 0.033 10.930 6.058 1.00 76.19 101 LYS A CA 1
ATOM 786 C C . LYS A 1 101 ? 1.431 10.778 6.659 1.00 76.19 101 LYS A C 1
ATOM 788 O O . LYS A 1 101 ? 2.401 10.659 5.910 1.00 76.19 101 LYS A O 1
ATOM 793 N N . MET A 1 102 ? 1.549 10.767 7.986 1.00 83.31 102 MET A N 1
ATOM 794 C CA . MET A 1 102 ? 2.821 10.557 8.678 1.00 83.31 102 MET A CA 1
ATOM 795 C C . MET A 1 102 ? 3.391 9.175 8.362 1.00 83.31 102 MET A C 1
ATOM 797 O O . MET A 1 102 ? 4.563 9.085 8.007 1.00 83.31 102 MET A O 1
ATOM 801 N N . GLN A 1 103 ? 2.562 8.127 8.389 1.00 81.88 103 GLN A N 1
ATOM 802 C CA . GLN A 1 103 ? 2.976 6.781 7.993 1.00 81.88 103 GLN A CA 1
ATOM 803 C C . GLN A 1 103 ? 3.424 6.736 6.531 1.00 81.88 103 GLN A C 1
ATOM 805 O O . GLN A 1 103 ? 4.515 6.264 6.253 1.00 81.88 103 GLN A O 1
ATOM 810 N N . ILE A 1 104 ? 2.667 7.317 5.594 1.00 80.25 104 ILE A N 1
ATOM 811 C CA . ILE A 1 104 ? 3.071 7.397 4.178 1.00 80.25 104 ILE A CA 1
ATOM 812 C C . ILE A 1 104 ? 4.417 8.121 4.025 1.00 80.25 104 ILE A C 1
ATOM 814 O O . ILE A 1 104 ? 5.268 7.678 3.257 1.00 80.25 104 ILE A O 1
ATOM 818 N N . THR A 1 105 ? 4.632 9.208 4.769 1.00 82.75 105 THR A N 1
ATOM 819 C CA . THR A 1 105 ? 5.873 10.000 4.721 1.00 82.75 105 THR A CA 1
ATOM 820 C C . THR A 1 105 ? 7.062 9.214 5.273 1.00 82.75 105 THR A C 1
ATOM 822 O O . THR A 1 105 ? 8.126 9.183 4.654 1.00 82.75 105 THR A O 1
ATOM 825 N N . MET A 1 106 ? 6.878 8.538 6.409 1.00 83.69 106 MET A N 1
ATOM 826 C CA . MET A 1 106 ? 7.896 7.678 7.013 1.00 83.69 106 MET A CA 1
ATOM 827 C C . MET A 1 106 ? 8.218 6.494 6.104 1.00 83.69 106 MET A C 1
ATOM 829 O O . MET A 1 106 ? 9.382 6.281 5.774 1.00 83.69 106 MET A O 1
ATOM 833 N N . SER A 1 107 ? 7.200 5.798 5.599 1.00 84.00 107 SER A N 1
ATOM 834 C CA . SER A 1 107 ? 7.360 4.690 4.659 1.00 84.00 107 SER A CA 1
ATOM 835 C C . SER A 1 107 ? 8.038 5.125 3.361 1.00 84.00 107 SER A C 1
ATOM 837 O O . SER A 1 107 ? 8.847 4.378 2.820 1.00 84.00 107 SER A O 1
ATOM 839 N N . LEU A 1 108 ? 7.777 6.339 2.867 1.00 83.12 108 LEU A N 1
ATOM 840 C CA . LEU A 1 108 ? 8.485 6.892 1.713 1.00 83.12 108 LEU A CA 1
ATOM 841 C C . LEU A 1 108 ? 9.973 7.123 2.017 1.00 83.12 108 LEU A C 1
ATOM 843 O O . LEU A 1 108 ? 10.820 6.756 1.206 1.00 83.12 108 LEU A O 1
ATOM 847 N N . SER 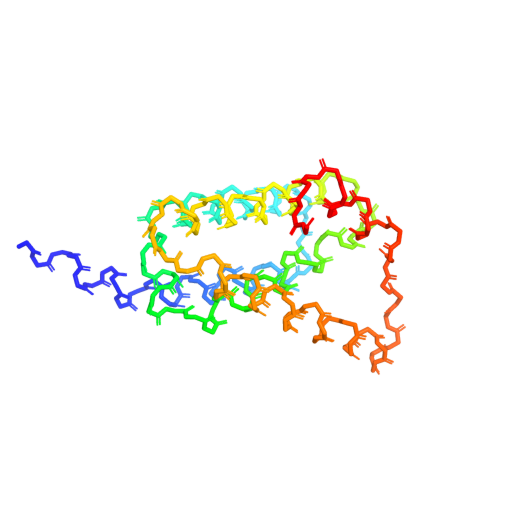A 1 109 ? 10.299 7.678 3.188 1.00 84.38 109 SER A N 1
ATOM 848 C CA . SER A 1 109 ? 11.689 7.856 3.631 1.00 84.38 109 SER A CA 1
ATOM 849 C C . SER A 1 109 ? 12.420 6.513 3.751 1.00 84.38 109 SER A C 1
ATOM 851 O O . SER A 1 109 ? 13.507 6.338 3.195 1.00 84.38 109 SER A O 1
ATOM 853 N N . THR A 1 110 ? 11.786 5.519 4.383 1.00 84.31 110 THR A N 1
ATOM 854 C CA . THR A 1 110 ? 12.306 4.147 4.480 1.00 84.31 110 THR A CA 1
ATOM 855 C C . THR A 1 110 ? 12.500 3.523 3.103 1.00 84.31 110 THR A C 1
ATOM 857 O O . THR A 1 110 ? 13.528 2.897 2.854 1.00 84.31 110 THR A O 1
ATOM 860 N N . LEU A 1 111 ? 11.556 3.722 2.181 1.00 82.19 111 LEU A N 1
ATOM 861 C CA . LEU A 1 111 ? 11.645 3.207 0.819 1.00 82.19 111 LEU A CA 1
ATOM 862 C C . LEU A 1 111 ? 12.859 3.769 0.069 1.00 82.19 111 LEU A C 1
ATOM 864 O O . LEU A 1 111 ? 13.614 3.008 -0.535 1.00 82.19 111 LEU A O 1
ATOM 868 N N . VAL A 1 112 ? 13.056 5.087 0.123 1.00 82.44 112 VAL A N 1
ATOM 869 C CA . VAL A 1 112 ? 14.190 5.768 -0.521 1.00 82.44 112 VAL A CA 1
ATOM 870 C C . VAL A 1 112 ? 15.515 5.346 0.121 1.00 82.44 112 VAL A C 1
ATOM 872 O O . VAL A 1 112 ? 16.486 5.066 -0.585 1.00 82.44 112 VAL A O 1
ATOM 875 N N . SER A 1 113 ? 15.551 5.230 1.450 1.00 82.12 113 SER A N 1
ATOM 876 C CA . SER A 1 113 ? 16.722 4.747 2.190 1.00 82.12 113 SER A CA 1
ATOM 877 C C . SER A 1 113 ? 17.098 3.314 1.796 1.00 82.12 113 SER A C 1
ATOM 879 O O . SER A 1 113 ? 18.259 3.045 1.483 1.00 82.12 113 SER A O 1
ATOM 881 N N . ASN A 1 114 ? 16.121 2.405 1.715 1.00 81.25 114 ASN A N 1
ATOM 882 C CA . ASN A 1 114 ? 16.348 1.016 1.311 1.00 81.25 114 ASN A CA 1
ATOM 883 C C . ASN A 1 114 ? 16.810 0.913 -0.145 1.00 81.25 114 ASN A C 1
ATOM 885 O O . ASN A 1 114 ? 17.752 0.184 -0.428 1.00 81.25 114 ASN A O 1
ATOM 889 N N . ALA A 1 115 ? 16.218 1.686 -1.059 1.00 78.44 115 ALA A N 1
ATOM 890 C CA . ALA A 1 115 ? 16.660 1.735 -2.453 1.00 78.44 115 ALA A CA 1
ATOM 891 C C . ALA A 1 115 ? 18.118 2.202 -2.589 1.00 78.44 115 ALA A C 1
ATOM 893 O O . ALA A 1 115 ? 18.886 1.639 -3.368 1.00 78.44 115 ALA A O 1
ATOM 894 N N . THR A 1 116 ? 18.512 3.188 -1.779 1.00 74.00 116 THR A N 1
ATOM 895 C CA . THR A 1 116 ? 19.885 3.709 -1.746 1.00 74.00 116 THR A CA 1
ATOM 896 C C . THR A 1 116 ? 20.862 2.689 -1.152 1.00 74.00 116 THR A C 1
ATOM 898 O O . THR A 1 116 ? 21.969 2.532 -1.658 1.00 74.00 116 THR A O 1
ATOM 901 N N . ARG A 1 117 ? 20.455 1.969 -0.097 1.00 72.69 117 ARG A N 1
ATOM 902 C CA . ARG A 1 117 ? 21.270 0.947 0.586 1.00 72.69 117 ARG A CA 1
ATOM 903 C C . ARG A 1 117 ? 21.430 -0.347 -0.208 1.00 72.69 117 ARG A C 1
ATOM 905 O O . ARG A 1 117 ? 22.515 -0.914 -0.218 1.00 72.69 117 ARG A O 1
ATOM 912 N N . GLU A 1 118 ? 20.365 -0.821 -0.846 1.00 66.19 118 GLU A N 1
ATOM 913 C CA . GLU A 1 118 ? 20.344 -2.092 -1.583 1.00 66.19 118 GLU A CA 1
ATOM 914 C C . GLU A 1 118 ? 20.761 -1.929 -3.056 1.00 66.19 118 GLU A C 1
ATOM 916 O O . GLU A 1 118 ? 20.829 -2.911 -3.791 1.00 66.19 118 GLU A O 1
ATOM 921 N N . GLY A 1 119 ? 21.022 -0.698 -3.519 1.00 58.53 119 GLY A N 1
ATOM 922 C CA . GLY A 1 119 ? 21.361 -0.411 -4.918 1.00 58.53 119 GLY A CA 1
ATOM 923 C C . GLY A 1 119 ? 20.216 -0.688 -5.903 1.00 58.53 119 GLY A C 1
ATOM 924 O O . GLY A 1 119 ? 20.431 -0.748 -7.115 1.00 58.53 119 GLY A O 1
ATOM 925 N N . VAL A 1 120 ? 18.991 -0.872 -5.402 1.00 62.97 120 VAL A N 1
ATOM 926 C CA . VAL A 1 120 ? 17.803 -1.131 -6.217 1.00 62.97 120 VAL A CA 1
ATOM 927 C C . VAL A 1 120 ? 17.308 0.193 -6.785 1.00 62.97 120 VAL A C 1
ATOM 929 O O . VAL A 1 120 ? 16.895 1.084 -6.047 1.00 62.97 120 VAL A O 1
ATOM 932 N N . TRP A 1 121 ? 17.314 0.322 -8.114 1.00 62.81 121 TRP A N 1
ATOM 933 C CA . TRP A 1 121 ? 16.837 1.534 -8.780 1.00 62.81 121 TRP A CA 1
ATOM 934 C C . TRP A 1 121 ? 15.338 1.739 -8.525 1.00 62.81 121 TRP A C 1
ATOM 936 O O . TRP A 1 121 ? 14.495 1.005 -9.054 1.00 62.81 121 TRP A O 1
ATOM 946 N N . LEU A 1 122 ? 15.005 2.743 -7.712 1.00 72.25 122 LEU A N 1
ATOM 947 C CA . LEU A 1 122 ? 13.628 3.158 -7.495 1.00 72.25 122 LEU A CA 1
ATOM 948 C C . LEU A 1 122 ? 13.153 3.946 -8.715 1.00 72.25 122 LEU A C 1
ATOM 950 O O . LEU A 1 122 ? 13.758 4.949 -9.086 1.00 72.25 122 LEU A O 1
ATOM 954 N N . ASN A 1 123 ? 12.053 3.521 -9.338 1.00 76.56 123 ASN A N 1
ATOM 955 C CA . ASN A 1 123 ? 11.499 4.254 -10.471 1.00 76.56 123 ASN A CA 1
ATOM 956 C C . ASN A 1 123 ? 10.729 5.489 -9.993 1.00 76.56 123 ASN A C 1
ATOM 958 O O . ASN A 1 123 ? 9.501 5.466 -9.866 1.00 76.56 123 ASN A O 1
ATOM 962 N N . GLU A 1 124 ? 11.470 6.564 -9.716 1.00 74.06 124 GLU A N 1
ATOM 963 C CA . GLU A 1 124 ? 10.920 7.829 -9.229 1.00 74.06 124 GLU A CA 1
ATOM 964 C C . GLU A 1 124 ? 9.861 8.407 -10.172 1.00 74.06 124 GLU A C 1
ATOM 966 O O . GLU A 1 124 ? 8.850 8.923 -9.702 1.00 74.06 124 GLU A O 1
ATOM 971 N N . ASP A 1 125 ? 10.027 8.283 -11.492 1.00 74.19 125 ASP A N 1
ATOM 972 C CA . ASP A 1 125 ? 9.055 8.796 -12.466 1.00 74.19 125 ASP A CA 1
ATOM 973 C C . ASP A 1 125 ? 7.731 8.032 -12.418 1.00 74.19 125 ASP A C 1
ATOM 975 O O . ASP A 1 125 ? 6.646 8.596 -12.591 1.00 74.19 125 ASP A O 1
ATOM 979 N N . CYS A 1 126 ? 7.790 6.721 -12.201 1.00 73.19 126 CYS A N 1
ATOM 980 C CA . CYS A 1 126 ? 6.610 5.894 -11.979 1.00 73.19 126 CYS A CA 1
ATOM 981 C C . CYS A 1 126 ? 5.936 6.204 -10.641 1.00 73.19 126 CYS A C 1
ATOM 983 O O . CYS A 1 126 ? 4.706 6.311 -10.599 1.00 73.19 126 CYS A O 1
ATOM 985 N N . LEU A 1 127 ? 6.723 6.398 -9.580 1.00 73.94 127 LEU A N 1
ATOM 986 C CA . LEU A 1 127 ? 6.210 6.746 -8.259 1.00 73.94 127 LEU A CA 1
ATOM 987 C C . LEU A 1 127 ? 5.542 8.129 -8.276 1.00 73.94 127 LEU A C 1
ATOM 989 O O . LEU A 1 127 ? 4.379 8.251 -7.893 1.00 73.94 127 LEU A O 1
ATOM 993 N N . ARG A 1 128 ? 6.222 9.148 -8.822 1.00 76.81 128 ARG A N 1
ATOM 994 C CA . ARG A 1 128 ? 5.688 10.509 -8.992 1.00 76.81 128 ARG A CA 1
ATOM 995 C C . ARG A 1 128 ? 4.397 10.502 -9.799 1.00 76.81 128 ARG A C 1
ATOM 997 O O . ARG A 1 128 ? 3.430 11.124 -9.376 1.00 76.81 128 ARG A O 1
ATOM 1004 N N . ARG A 1 129 ? 4.333 9.777 -10.924 1.00 72.88 129 ARG A N 1
ATOM 1005 C CA . ARG A 1 129 ? 3.093 9.660 -11.716 1.00 72.88 129 ARG A CA 1
ATOM 1006 C C . ARG A 1 129 ? 1.958 9.030 -10.914 1.00 72.88 129 ARG A C 1
ATOM 1008 O O . ARG A 1 129 ? 0.848 9.547 -10.937 1.00 72.88 129 ARG A O 1
ATOM 1015 N N . SER A 1 130 ? 2.233 7.960 -10.176 1.00 73.62 130 SER A N 1
ATOM 1016 C CA . SER A 1 130 ? 1.214 7.255 -9.388 1.00 73.62 130 SER A CA 1
ATOM 1017 C C . SER A 1 130 ? 0.651 8.116 -8.250 1.00 73.62 130 SER A C 1
ATOM 1019 O O . SER A 1 130 ? -0.554 8.089 -8.008 1.00 73.62 130 SER A O 1
ATOM 1021 N N . LEU A 1 131 ? 1.503 8.918 -7.602 1.00 70.81 131 LEU A N 1
ATOM 1022 C CA . LEU A 1 131 ? 1.110 9.834 -6.526 1.00 70.81 131 LEU A CA 1
ATOM 1023 C C . LEU A 1 131 ? 0.396 11.089 -7.056 1.00 70.81 131 LEU A C 1
ATOM 1025 O O . LEU A 1 131 ? -0.613 11.512 -6.492 1.00 70.81 131 LEU A O 1
ATOM 1029 N N . LYS A 1 132 ? 0.875 11.652 -8.174 1.00 64.19 132 LYS A N 1
ATOM 1030 C CA . LYS A 1 132 ? 0.342 12.886 -8.774 1.00 64.19 132 LYS A CA 1
ATOM 1031 C C . LYS A 1 132 ? -1.015 12.682 -9.450 1.00 64.19 132 LYS A C 1
ATOM 1033 O O . LYS A 1 132 ? -1.856 13.566 -9.395 1.00 64.19 132 LYS A O 1
ATOM 1038 N N . VAL A 1 133 ? -1.257 11.511 -10.047 1.00 56.31 133 VAL A N 1
ATOM 1039 C CA . VAL A 1 133 ? -2.527 11.198 -10.735 1.00 56.31 133 VAL A CA 1
ATOM 1040 C C . VAL A 1 133 ? -3.717 11.106 -9.768 1.00 56.31 133 VAL A C 1
ATOM 1042 O O . VAL A 1 133 ? -4.859 11.206 -10.205 1.00 56.31 133 VAL A O 1
ATOM 1045 N N . ARG A 1 134 ? -3.484 10.940 -8.458 1.00 55.34 134 ARG A N 1
ATOM 1046 C CA . ARG A 1 134 ? -4.553 10.733 -7.466 1.00 55.34 134 ARG A CA 1
ATOM 1047 C C . ARG A 1 134 ? -4.618 11.755 -6.324 1.00 55.34 134 ARG A C 1
ATOM 1049 O O . ARG A 1 134 ? -5.369 11.513 -5.387 1.00 55.34 134 ARG A O 1
ATOM 1056 N N . ASN A 1 135 ? -3.893 12.881 -6.400 1.00 55.66 135 ASN A N 1
ATOM 1057 C CA . ASN A 1 135 ? -3.824 13.895 -5.324 1.00 55.66 135 ASN A CA 1
ATOM 1058 C C . ASN A 1 135 ? -3.545 13.273 -3.939 1.00 55.66 135 ASN A C 1
ATOM 1060 O O . ASN A 1 135 ? -4.177 13.609 -2.942 1.00 55.66 135 ASN A O 1
ATOM 1064 N N . LEU A 1 136 ? -2.613 12.316 -3.888 1.00 57.16 136 LEU A N 1
ATOM 1065 C CA . LEU A 1 136 ? -2.228 11.625 -2.650 1.00 57.16 136 LEU A CA 1
ATOM 1066 C C . LEU A 1 136 ? -1.283 12.470 -1.765 1.00 57.16 136 LEU A C 1
ATOM 1068 O O . LEU A 1 136 ? -0.894 12.024 -0.686 1.00 57.16 136 LEU A O 1
ATOM 1072 N N . LEU A 1 137 ? -0.922 13.683 -2.203 1.00 50.19 137 LEU A N 1
ATOM 1073 C CA . LEU A 1 137 ? -0.127 14.680 -1.481 1.00 50.19 137 LEU A CA 1
ATOM 1074 C C . LEU A 1 137 ? -0.727 16.071 -1.673 1.00 50.19 137 LEU A C 1
ATOM 1076 O O . LEU A 1 137 ? -0.967 16.425 -2.850 1.00 50.19 137 LEU A O 1
#

Secondary structure (DSSP, 8-state):
-TTHHHHHHHHHHHHHHHHHHHHS---HHHHHHHHHHHHHHHHHSHHHHHHT-HHHHHHHHHHHHHHHT-S-HHHHHHHHHHHHHHHHHHHHT-S-HHHHHHHHHHHHHHHHHHHHHHT----HHHHHHHHHTTT--

pLDDT: mean 79.82, std 11.19, range [43.78, 93.81]

Sequence (137 aa):
MPGSDHLHFALPMVLRVMMHMFACNQSVQALECIFVSQRTLVKKFSDVIFEQEAEQCGELCLQLLRHCASRLPAVRSQAAASLYLLMRESFENGSSLARVKMQITMSLSTLVSNATREGVWLNEDCLRRSLKVRNLL

=== Feature glossary ===
Key to the feature types in this record:

pLDDT. pLDDT is the predicted lDDT-Cα score: AlphaFold's confidence that the local environment of each residue (all inter-atomic distances within 15 Å) is correctly placed. It is a per-residue number between 0 and 100, with higher meaning more reliable.

Radius of gyration, Cα contacts, bounding box. The geometric summary reports three shape descriptors. Rg (radius of gyration) measures how spread out the Cα atoms are about their centre of mass; compact globular proteins have small Rg, elongated or unfolded ones large. Cα contacts (<8 Å, |i−j|>4) count long-range residue pairs in spatial proximity — high for tightly packed folds, near zero for rods or random coil. The bounding-box extents give the protein's footprint along x, y, z in Å.

Backbone torsions (φ/ψ). Backbone dihedral angles. Every residue except chain termini has a φ (preceding-C → N → Cα → C) and a ψ (N → Cα → C → next-N). They are reported in degrees following the IUPAC sign convention. Secondary structure is essentially a statement about which (φ, ψ) basin each residue occupies.

Contact-map, Ramachandran, and PAE plots. Plot images: a contact map (which residues are close in 3D, as 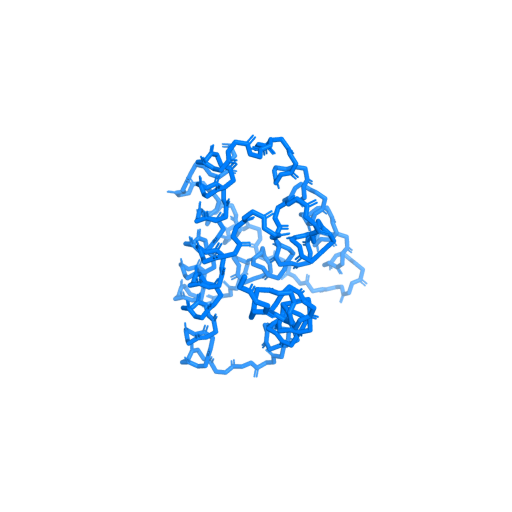an N×N binary image), a Ramachandran scatter (backbone torsion angles, revealing secondary-structure composition at a glance), and — for AlphaFold structures — a PAE heatmap (pairwise prediction confidence).

Predicted aligned error. Predicted Aligned Error (PAE) is an AlphaFold confidence matrix: entry (i, j) is the expected error in the position of residue j, in ångströms, when the prediction is superimposed on the true structure at residue i. Low PAE within a block of residues means that block is internally rigid and well-predicted; high PAE between two blocks means their relative placement is uncertain even if each block individually is confident.

Secondary structure (3-state, P-SEA). Three-state secondary structure (P-SEA) collapses the eight DSSP classes into helix (a), strand (b), and coil (c). P-SEA assigns these from Cα geometry alone — distances and angles — without requiring backbone oxygens, so it works on any Cα trace.

Solvent-accessible surface area. Solvent-accessible surface area (SASA) is the area in Å² traced out by the centre of a 1.4 Å probe sphere (a water molecule) rolled over the protein's van der Waals surface (Shrake–Rupley / Lee–Richards construction). Buried residues have near-zero SASA; fully exposed residues can exceed 200 Å². The total SASA scales roughly with the number of surface residues.

Foldseek 3Di. The Foldseek 3Di string encodes local tertiary geometry as a 20-letter alphabet — one character per residue — derived from the relative positions of nearby Cα atoms. Unlike the amino-acid sequence, 3Di is a direct function of the 3D structure, so two proteins with the same fold have similar 3Di strings even at low sequence identity.

B-factor. For experimental (PDB) structures, the B-factor (temperature factor) quantifies the positional spread of each atom in the crystal — a combination of thermal vibration and static disorder — in units of Å². High B-factors mark flexible loops or poorly resolved regions; low B-factors mark the rigid, well-ordered core.

mmCIF coordinates. The mmCIF block holds the 3D Cartesian coordinates of each backbone atom (N, Cα, C, O) in ångströms. mmCIF is the PDB's canonical archive format — a tagged-loop text representation of the atomic model.

InterPro / GO / CATH / organism. Functional annotations link the protein to curated databases. InterPro entries identify conserved domains and families by matching the sequence against member-database signatures (Pfam, PROSITE, CDD, …). Gene Ontology (GO) terms describe molecular function, biological process, and cellular component in a controlled vocabulary. CATH places the structure in a hierarchical fold classification (Class/Architecture/Topology/Homologous-superfamily). The organism is the source species.

Rendered structure images. Structure images are PyMOL renders from six orthogonal camera directions. Cartoon representation draws helices as coils and strands as arrows; sticks shows the backbone as bonds; surface shows the solvent-excluded envelope. Rainbow coloring maps sequence position to hue (blue→red, N→C); chain coloring assigns a distinct color per polypeptide.

Sequence. This is the polypeptide sequence — one letter per residue, N-terminus first. Length ranges from a few dozen residues for small domains to over a thousand for large multi-domain proteins.

Secondary structure (8-state, DSSP). The SS8 string is DSSP's per-residue secondary-structure call. α-helix (H) means an i→i+4 H-bond ladder; β-strand (E) means the residue participates in a β-sheet; 3₁₀ (G) and π (I) are tighter and wider helices; T/S are turns/bends; '-' is loop.

Nearest PDB structures. Structural nearest neighbors (via Foldseek easy-search vs the PDB). Reported per hit: target PDB id, E-value, and alignment TM-score. A TM-score above ~0.5 is the conventional threshold for 'same fold'.